Protein AF-A0A182YQR5-F1 (afdb_monomer)

pLDDT: mean 76.81, std 18.18, range [34.09, 93.94]

Structure (mmCIF, N/CA/C/O backbone):
data_AF-A0A182YQR5-F1
#
_entry.id   AF-A0A182YQR5-F1
#
loop_
_atom_site.group_PDB
_atom_site.id
_atom_site.type_symbol
_atom_site.label_atom_id
_atom_site.label_alt_id
_atom_site.label_comp_id
_atom_site.label_asym_id
_atom_site.label_entity_id
_atom_site.label_seq_id
_atom_site.pdbx_PDB_ins_code
_atom_site.Cartn_x
_atom_site.Cartn_y
_atom_site.Cartn_z
_atom_site.occupancy
_atom_site.B_iso_or_equiv
_atom_site.auth_seq_id
_atom_site.auth_comp_id
_atom_site.auth_asym_id
_atom_site.auth_atom_id
_atom_site.pdbx_PDB_model_num
ATOM 1 N N . MET A 1 1 ? -67.261 19.346 39.721 1.00 34.09 1 MET A N 1
ATOM 2 C CA . MET A 1 1 ? -66.274 19.507 40.809 1.00 34.09 1 MET A CA 1
ATOM 3 C C . MET A 1 1 ? -64.879 19.266 40.234 1.00 34.09 1 MET A C 1
ATOM 5 O O . MET A 1 1 ? -64.702 18.215 39.642 1.00 34.09 1 MET A O 1
ATOM 9 N N . LEU A 1 2 ? -63.974 20.256 40.380 1.00 38.06 2 LEU A N 1
ATOM 10 C CA . LEU A 1 2 ? -62.497 20.242 40.188 1.00 38.06 2 LEU A CA 1
ATOM 11 C C . LEU A 1 2 ? -62.002 19.851 38.772 1.00 38.06 2 LEU A C 1
ATOM 13 O O . LEU A 1 2 ? -61.977 18.679 38.437 1.00 38.06 2 LEU A O 1
ATOM 17 N N . VAL A 1 3 ? -61.686 20.732 37.812 1.00 40.88 3 VAL A N 1
ATOM 18 C CA . VAL A 1 3 ? -60.743 21.877 37.739 1.00 40.88 3 VAL A CA 1
ATOM 19 C C . VAL A 1 3 ? -59.310 21.554 38.190 1.00 40.88 3 VAL A C 1
ATOM 21 O O . VAL A 1 3 ? -59.004 21.558 39.375 1.00 40.88 3 VAL A O 1
ATOM 24 N N . SER A 1 4 ? -58.449 21.385 37.178 1.00 49.16 4 SER A N 1
ATOM 25 C CA . SER A 1 4 ? -57.013 21.706 37.130 1.00 49.16 4 SER A CA 1
ATOM 26 C C . SER A 1 4 ? -56.066 21.012 38.111 1.00 49.16 4 SER A C 1
ATOM 28 O O . SER A 1 4 ? -55.883 21.461 39.238 1.00 49.16 4 SER A O 1
ATOM 30 N N . CYS A 1 5 ? -55.283 20.046 37.617 1.00 44.50 5 CYS A N 1
ATOM 31 C CA . CYS A 1 5 ? -54.003 19.723 38.253 1.00 44.50 5 CYS A CA 1
ATOM 32 C C . CYS A 1 5 ? -52.899 19.310 37.264 1.00 44.50 5 CYS A C 1
ATOM 34 O O . CYS A 1 5 ? -52.161 18.358 37.479 1.00 44.50 5 CYS A O 1
ATOM 36 N N . GLU A 1 6 ? -52.724 20.078 36.185 1.00 48.12 6 GLU A N 1
ATOM 37 C CA . GLU A 1 6 ? -51.521 19.988 35.333 1.00 48.12 6 GLU A CA 1
ATOM 38 C C . GLU A 1 6 ? -50.291 20.694 35.951 1.00 48.12 6 GLU A C 1
ATOM 40 O O . GLU A 1 6 ? -49.208 20.723 35.372 1.00 48.12 6 GLU A O 1
ATOM 45 N N . LYS A 1 7 ? -50.426 21.236 37.169 1.00 46.94 7 LYS A N 1
ATOM 46 C CA . LYS A 1 7 ? -49.394 22.009 37.884 1.00 46.94 7 LYS A CA 1
ATOM 47 C C . LYS A 1 7 ? -48.565 21.207 38.896 1.00 46.94 7 LYS A C 1
ATOM 49 O O . LYS A 1 7 ? -47.805 21.805 39.647 1.00 46.94 7 LYS A O 1
ATOM 54 N N . LEU A 1 8 ? -48.644 19.873 38.900 1.00 47.22 8 LEU A N 1
ATOM 55 C CA . LEU A 1 8 ? -47.839 19.024 39.800 1.00 47.22 8 LEU A CA 1
ATOM 56 C C . LEU A 1 8 ? -46.487 18.566 39.223 1.00 47.22 8 LEU A C 1
ATOM 58 O O . LEU A 1 8 ? -45.679 17.994 39.950 1.00 47.22 8 LEU A O 1
ATOM 62 N N . ARG A 1 9 ? -46.177 18.858 37.951 1.00 47.69 9 ARG A N 1
ATOM 63 C CA . ARG A 1 9 ? -44.883 18.480 37.346 1.00 47.69 9 ARG A CA 1
ATOM 64 C C . ARG A 1 9 ? -43.638 19.209 37.900 1.00 47.69 9 ARG A C 1
ATOM 66 O O . ARG A 1 9 ? -42.593 18.566 37.908 1.00 47.69 9 ARG A O 1
ATOM 73 N N . PRO A 1 10 ? -43.683 20.458 38.419 1.00 47.03 10 PRO A N 1
ATOM 74 C CA . PRO A 1 10 ? -42.486 21.101 38.966 1.00 47.03 10 PRO A CA 1
ATOM 75 C C . PRO A 1 10 ? -42.234 20.792 40.456 1.00 47.03 10 PRO A C 1
ATOM 77 O O . PRO A 1 10 ? -41.190 21.161 40.990 1.00 47.03 10 PRO A O 1
ATOM 80 N N . LEU A 1 11 ? -43.149 20.093 41.142 1.00 43.25 11 LEU A N 1
ATOM 81 C CA . LEU A 1 11 ? -42.982 19.730 42.559 1.00 43.25 11 LEU A CA 1
ATOM 82 C C . LEU A 1 11 ? -42.201 18.420 42.757 1.00 43.25 11 LEU A C 1
ATOM 84 O O . LEU A 1 11 ? -41.596 18.223 43.806 1.00 43.25 11 LEU A O 1
ATOM 88 N N . LEU A 1 12 ? -42.111 17.578 41.723 1.00 44.72 12 LEU A N 1
ATOM 89 C CA . LEU A 1 12 ? -41.202 16.424 41.693 1.00 44.72 12 LEU A CA 1
ATOM 90 C C . LEU A 1 1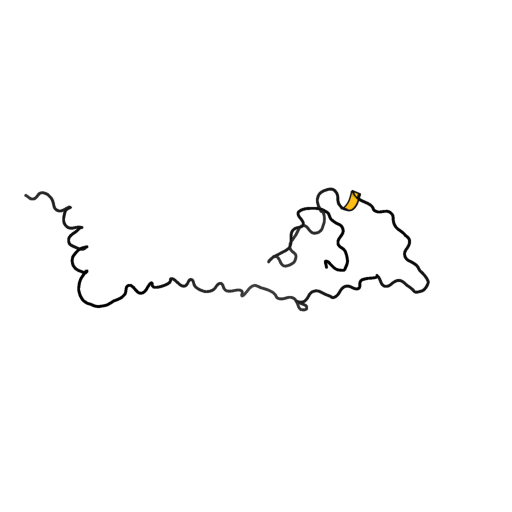2 ? -39.777 16.791 41.242 1.00 44.72 12 LEU A C 1
ATOM 92 O O . LEU A 1 12 ? -38.845 16.050 41.535 1.00 44.72 12 LEU A O 1
ATOM 96 N N . SER A 1 13 ? -39.575 17.947 40.594 1.00 45.53 13 SER A N 1
ATOM 97 C CA . SER A 1 13 ? -38.235 18.437 40.222 1.00 45.53 13 SER A CA 1
ATOM 98 C C . SER A 1 13 ? -37.502 19.171 41.353 1.00 45.53 13 SER A C 1
ATOM 100 O O . SER A 1 13 ? -36.299 19.400 41.251 1.00 45.53 13 SER A O 1
ATOM 102 N N . GLY A 1 14 ? -38.209 19.555 42.423 1.00 43.34 14 GLY A N 1
ATOM 103 C CA . GLY A 1 14 ? -37.666 20.393 43.499 1.00 43.34 14 GLY A CA 1
ATOM 104 C C . GLY A 1 14 ? -37.226 19.662 44.771 1.00 43.34 14 GLY A C 1
ATOM 105 O O . GLY A 1 14 ? -36.515 20.254 45.573 1.00 43.34 14 GLY A O 1
ATOM 106 N N . LEU A 1 15 ? -37.619 18.398 44.977 1.00 42.47 15 LEU A N 1
ATOM 107 C CA . LEU A 1 15 ? -37.475 17.724 46.280 1.00 42.47 15 LEU A CA 1
ATOM 108 C C . LEU A 1 15 ? -36.266 16.794 46.433 1.00 42.47 15 LEU A C 1
ATOM 110 O O . LEU A 1 15 ? -36.063 16.268 47.520 1.00 42.47 15 LEU A O 1
ATOM 114 N N . LEU A 1 16 ? -35.430 16.621 45.406 1.00 42.78 16 LEU A N 1
ATOM 115 C CA . LEU A 1 16 ? -34.197 15.824 45.518 1.00 42.78 16 LEU A CA 1
ATOM 116 C C . LEU A 1 16 ? -32.916 16.652 45.332 1.00 42.78 16 LEU A C 1
ATOM 118 O O . LEU A 1 16 ? -31.842 16.093 45.132 1.00 42.78 16 LEU A O 1
ATOM 122 N N . HIS A 1 17 ? -32.997 17.982 45.434 1.00 45.16 17 HIS A N 1
ATOM 123 C CA . HIS A 1 17 ? -31.812 18.825 45.595 1.00 45.16 17 HIS A CA 1
ATOM 124 C C . HIS A 1 17 ? -31.611 19.143 47.072 1.00 45.16 17 HIS A C 1
ATOM 126 O O . HIS A 1 17 ? -31.919 20.233 47.545 1.00 45.16 17 HIS A O 1
ATOM 132 N N . GLY A 1 18 ? -31.072 18.167 47.799 1.00 44.84 18 GLY A N 1
ATOM 133 C CA . GLY A 1 18 ? -30.485 18.437 49.099 1.00 44.84 18 GLY A CA 1
ATOM 134 C C . GLY A 1 18 ? -30.164 17.197 49.915 1.00 44.84 1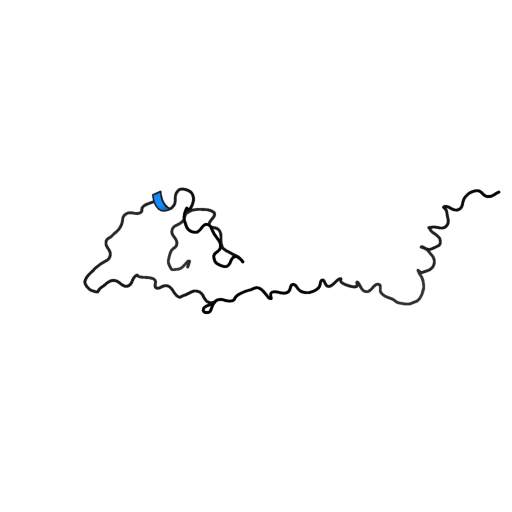8 GLY A C 1
ATOM 135 O O . GLY A 1 18 ? -31.042 16.665 50.577 1.00 44.84 18 GLY A O 1
ATOM 136 N N . GLN A 1 19 ? -28.867 16.880 49.983 1.00 44.25 19 GLN A N 1
ATOM 137 C CA . GLN A 1 19 ? -28.208 16.254 51.140 1.00 44.25 19 GLN A CA 1
ATOM 138 C C . GLN A 1 19 ? -28.134 14.714 51.180 1.00 44.25 19 GLN A C 1
ATOM 140 O O . GLN A 1 19 ? -28.293 14.109 52.228 1.00 44.25 19 GLN A O 1
ATOM 145 N N . PHE A 1 20 ? -27.740 14.077 50.078 1.00 40.50 20 PHE A N 1
ATOM 146 C CA . PHE A 1 20 ? -26.756 12.988 50.138 1.00 40.50 20 PHE A CA 1
ATOM 147 C C . PHE A 1 20 ? -25.771 13.236 49.002 1.00 40.50 20 PHE A C 1
ATOM 149 O O . PHE A 1 20 ? -26.189 13.438 47.866 1.00 40.50 20 PHE A O 1
ATOM 156 N N . GLY A 1 21 ? -24.476 13.308 49.318 1.00 45.84 21 GLY A N 1
ATOM 157 C CA . GLY A 1 21 ? -23.379 13.611 48.393 1.00 45.84 21 GLY A CA 1
ATOM 158 C C . GLY A 1 21 ? -23.158 12.538 47.328 1.00 45.84 21 GLY A C 1
ATOM 159 O O . GLY A 1 21 ? -22.069 11.986 47.214 1.00 45.84 21 GLY A O 1
ATOM 160 N N . GLN A 1 22 ? -24.178 12.228 46.539 1.00 54.38 22 GLN A N 1
ATOM 161 C CA . GLN A 1 22 ? -24.029 11.430 45.343 1.00 54.38 22 GLN A CA 1
ATOM 162 C C . GLN A 1 22 ? -23.664 12.391 44.229 1.00 54.38 22 GLN A C 1
ATOM 164 O O . GLN A 1 22 ? -24.511 13.031 43.609 1.00 54.38 22 GLN A O 1
ATOM 169 N N . GLN A 1 23 ? -22.357 12.506 43.996 1.00 54.12 23 GLN A N 1
ATOM 170 C CA . GLN A 1 23 ? -21.885 12.938 42.696 1.00 54.12 23 GLN A CA 1
ATOM 171 C C . GLN A 1 23 ? -22.671 12.119 41.669 1.00 54.12 23 GLN A C 1
ATOM 173 O O . GLN A 1 23 ? -22.665 10.888 41.735 1.00 54.12 23 GLN A O 1
ATOM 178 N N . ILE 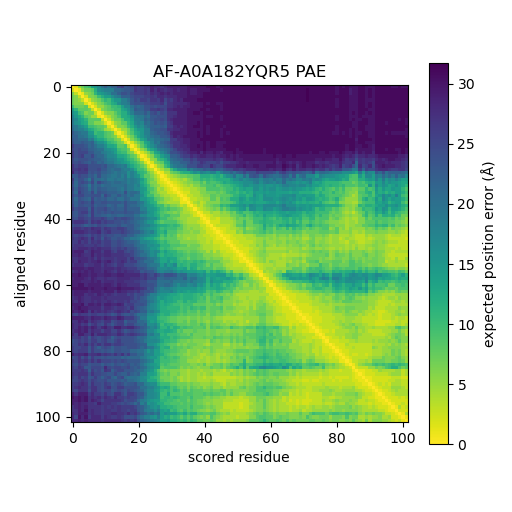A 1 24 ? -23.343 12.786 40.730 1.00 56.72 24 ILE A N 1
ATOM 179 C CA . ILE A 1 24 ? -23.742 12.175 39.460 1.00 56.72 24 ILE A CA 1
ATOM 180 C C . ILE A 1 24 ? -22.416 11.912 38.737 1.00 56.72 24 ILE A C 1
ATOM 182 O O . ILE A 1 24 ? -22.020 12.626 37.820 1.00 56.72 24 ILE A O 1
ATOM 186 N N . ALA A 1 25 ? -21.631 10.979 39.272 1.00 60.66 25 ALA A N 1
ATOM 187 C CA . ALA A 1 25 ? -20.366 10.562 38.726 1.00 60.66 25 ALA A CA 1
ATOM 188 C C . ALA A 1 25 ? -20.725 10.023 37.353 1.00 60.66 25 ALA A C 1
ATOM 190 O O . ALA A 1 25 ? -21.470 9.050 37.256 1.00 60.66 25 ALA A O 1
ATOM 191 N N . GLY A 1 26 ? -20.303 10.747 36.313 1.00 66.31 26 GLY A N 1
ATOM 192 C CA . GLY A 1 26 ? -20.690 10.508 34.931 1.00 66.31 26 GLY A CA 1
ATOM 193 C C . GLY A 1 26 ? -20.512 9.039 34.578 1.00 66.31 26 GLY A C 1
ATOM 194 O O . GLY A 1 26 ? -19.399 8.589 34.304 1.00 66.31 26 GLY A O 1
ATOM 195 N N . MET A 1 27 ? -21.610 8.287 34.631 1.00 67.25 27 MET A N 1
ATOM 196 C CA . MET A 1 27 ? -21.593 6.855 34.409 1.00 67.25 27 MET A CA 1
ATOM 197 C C . MET A 1 27 ? -21.454 6.657 32.908 1.00 67.25 27 MET A C 1
ATOM 199 O O . MET A 1 27 ? -22.404 6.811 32.142 1.00 67.25 27 MET A O 1
ATOM 203 N N . LYS A 1 28 ? -20.212 6.436 32.477 1.00 79.75 28 LYS A N 1
ATOM 204 C CA . LYS A 1 28 ? -19.874 6.259 31.069 1.00 79.75 28 LYS A CA 1
ATOM 205 C C . LYS A 1 28 ? -20.538 4.977 30.584 1.00 79.75 28 LYS A C 1
ATOM 207 O O . LYS A 1 28 ? -20.338 3.910 31.157 1.00 79.75 28 LYS A O 1
ATOM 212 N N . PHE A 1 29 ? -21.336 5.091 29.531 1.00 81.50 29 PHE A N 1
ATOM 213 C CA . PHE A 1 29 ? -21.900 3.929 28.866 1.00 81.50 29 PHE A CA 1
ATOM 214 C C . PHE A 1 29 ? -20.786 3.208 28.098 1.00 81.50 29 PHE A C 1
ATOM 216 O O . PHE A 1 29 ? -20.235 3.750 27.139 1.00 81.50 29 PHE A O 1
ATOM 223 N N . PHE A 1 30 ? -20.445 1.996 28.533 1.00 82.81 30 PHE A N 1
ATOM 224 C CA . PHE A 1 30 ? -19.498 1.130 27.840 1.00 82.81 30 PHE A CA 1
ATOM 225 C C . PHE A 1 30 ? -20.278 0.143 26.978 1.00 82.81 30 PHE A C 1
ATOM 227 O O . PHE A 1 30 ? -20.881 -0.801 27.489 1.00 82.81 30 PHE A O 1
ATOM 234 N N . ALA A 1 31 ? -20.283 0.374 25.666 1.00 86.50 31 ALA A N 1
ATOM 235 C CA . ALA A 1 31 ? -20.827 -0.598 24.730 1.00 86.50 31 ALA A CA 1
ATOM 236 C C . ALA A 1 31 ? -20.031 -1.916 24.826 1.00 86.50 31 ALA A C 1
ATOM 238 O O . ALA A 1 31 ? -18.812 -1.880 25.039 1.00 86.50 31 ALA A O 1
ATOM 239 N N . PRO A 1 32 ? -20.691 -3.077 24.671 1.00 88.56 32 PRO A N 1
ATOM 240 C CA . PRO A 1 32 ? -19.998 -4.356 24.675 1.00 88.56 32 PRO A CA 1
ATOM 241 C C . PRO A 1 32 ? -18.955 -4.402 23.545 1.00 88.56 32 PRO A C 1
ATOM 243 O O . PRO A 1 32 ? -19.197 -3.861 22.461 1.00 88.56 32 PRO A O 1
ATOM 246 N N . PRO A 1 33 ? -17.796 -5.042 23.771 1.00 89.31 33 PRO A N 1
ATOM 247 C CA . PRO A 1 33 ? -16.742 -5.114 22.769 1.00 89.31 33 PRO A CA 1
ATOM 248 C C . PRO A 1 33 ? -17.206 -5.900 21.535 1.00 89.31 33 PRO A C 1
ATOM 250 O O . PRO A 1 33 ? -17.888 -6.921 21.648 1.00 89.31 33 PRO A O 1
ATOM 253 N N . ILE A 1 34 ? -16.808 -5.429 20.350 1.00 87.19 34 ILE A N 1
ATOM 254 C CA . ILE A 1 34 ? -17.080 -6.103 19.075 1.00 87.19 34 ILE A CA 1
ATOM 255 C C . ILE A 1 34 ? -16.310 -7.429 19.060 1.00 87.19 34 ILE A C 1
ATOM 257 O O . ILE A 1 34 ? -15.100 -7.450 19.288 1.00 87.19 34 ILE A O 1
ATOM 261 N N . LYS A 1 35 ? -17.016 -8.535 18.801 1.00 89.44 35 LYS A N 1
ATOM 262 C CA . LYS A 1 35 ? -16.422 -9.872 18.675 1.00 89.44 35 LYS A CA 1
ATOM 263 C C . LYS A 1 35 ? -15.971 -10.121 17.236 1.00 89.44 35 LYS A C 1
ATOM 265 O O . LYS A 1 35 ? -16.661 -9.743 16.291 1.00 89.44 35 LYS A O 1
ATOM 270 N N . TYR A 1 36 ? -14.821 -10.770 17.080 1.00 84.69 36 TYR A N 1
ATOM 271 C CA . TYR A 1 36 ? -14.105 -10.936 15.810 1.00 84.69 36 TYR A CA 1
ATOM 272 C C . TYR A 1 36 ? -13.940 -12.415 15.422 1.00 84.69 36 TYR A C 1
ATOM 274 O O . TYR A 1 36 ? -12.946 -12.806 14.818 1.00 84.69 36 TYR A O 1
ATOM 282 N N . ASP A 1 37 ? -14.936 -13.237 15.752 1.00 82.69 37 ASP A N 1
ATOM 283 C CA . ASP A 1 37 ? -14.843 -14.704 15.692 1.00 82.69 37 ASP A CA 1
ATOM 284 C C . ASP A 1 37 ? -14.726 -15.257 14.254 1.00 82.69 37 ASP A C 1
ATOM 286 O O . ASP A 1 37 ? -14.221 -16.354 14.042 1.00 82.69 37 ASP A O 1
ATOM 290 N N . ASN A 1 38 ? -15.140 -14.479 13.246 1.00 81.94 38 ASN A N 1
ATOM 291 C CA . ASN A 1 38 ? -15.158 -14.886 11.833 1.00 81.94 38 ASN A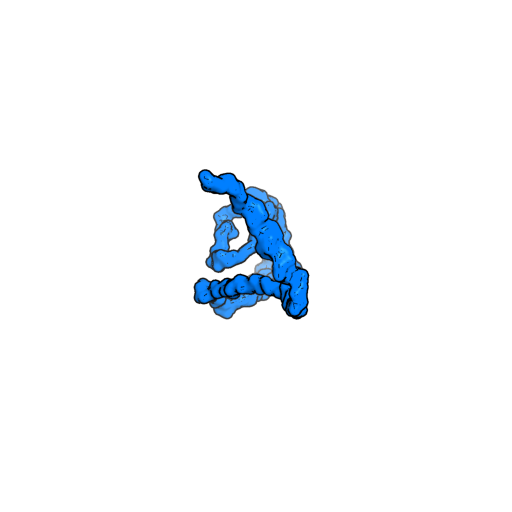 CA 1
ATOM 292 C C . ASN A 1 38 ? -13.933 -14.410 11.026 1.00 81.94 38 ASN A C 1
ATOM 294 O O . ASN A 1 38 ? -13.936 -14.474 9.794 1.00 81.94 38 ASN A O 1
ATOM 298 N N . ILE A 1 39 ? -12.903 -13.868 11.683 1.00 83.62 39 ILE A N 1
ATOM 299 C CA . ILE A 1 39 ? -11.714 -13.343 11.005 1.00 83.62 39 ILE A CA 1
ATOM 300 C C . ILE A 1 39 ? -10.656 -14.434 10.857 1.00 83.62 39 ILE A C 1
ATOM 302 O O . ILE A 1 39 ? -10.076 -14.907 11.828 1.00 83.62 39 ILE A O 1
ATOM 306 N N . VAL A 1 40 ? -10.372 -14.790 9.606 1.00 82.06 40 VAL A N 1
ATOM 307 C CA . VAL A 1 40 ? -9.317 -15.745 9.260 1.00 82.06 40 VAL A CA 1
ATOM 308 C C . VAL A 1 40 ? -8.004 -14.994 9.066 1.00 82.06 40 VAL A C 1
ATOM 310 O O . VAL A 1 40 ? -7.882 -14.158 8.168 1.00 82.06 40 VAL A O 1
ATOM 313 N N . ILE A 1 41 ? -7.014 -15.298 9.904 1.00 84.00 41 ILE A N 1
ATOM 314 C CA . ILE A 1 41 ? -5.656 -14.763 9.774 1.00 84.00 41 ILE A CA 1
ATOM 315 C C . ILE A 1 41 ? -4.874 -15.671 8.811 1.00 84.00 41 ILE A C 1
ATOM 317 O O . ILE A 1 41 ? -4.852 -16.885 9.014 1.00 84.00 41 ILE A O 1
ATOM 321 N N . PRO A 1 42 ? -4.235 -15.124 7.762 1.00 86.25 42 PRO A N 1
ATOM 322 C CA . PRO A 1 42 ? -3.447 -15.924 6.831 1.00 86.25 42 PRO A CA 1
ATOM 323 C C . PRO A 1 42 ? -2.156 -16.441 7.483 1.00 86.25 42 PRO A C 1
ATOM 325 O O . PRO A 1 42 ? -1.600 -15.802 8.373 1.00 86.25 42 PRO A O 1
ATOM 328 N N . GLU A 1 43 ? -1.616 -17.550 6.967 1.00 88.44 43 GLU A N 1
ATOM 329 C CA . GLU A 1 43 ? -0.378 -18.179 7.470 1.00 88.44 43 GLU A CA 1
ATOM 330 C C . GLU A 1 43 ? 0.818 -17.215 7.540 1.00 88.44 43 GLU A C 1
ATOM 332 O O . GLU A 1 43 ? 1.660 -17.301 8.432 1.00 88.44 43 GLU A O 1
ATOM 337 N N . LYS A 1 44 ? 0.907 -16.289 6.578 1.00 88.75 44 LYS A N 1
ATOM 338 C CA . LYS A 1 44 ? 1.967 -15.279 6.484 1.00 88.75 44 LYS A CA 1
ATOM 339 C C . LYS A 1 44 ? 1.349 -13.886 6.610 1.00 88.75 44 LYS A C 1
ATOM 341 O O . LYS A 1 44 ? 1.004 -13.293 5.590 1.00 88.75 44 LYS A O 1
ATOM 346 N N . PRO A 1 45 ? 1.220 -13.348 7.836 1.00 86.75 45 PRO A N 1
ATOM 347 C CA . PRO A 1 45 ? 0.585 -12.049 8.061 1.00 86.75 45 PRO A CA 1
ATOM 348 C C . PRO A 1 45 ? 1.472 -10.868 7.645 1.00 86.75 45 PRO A C 1
ATOM 350 O O . PRO A 1 45 ? 0.978 -9.766 7.432 1.00 86.75 45 PRO A O 1
ATOM 353 N N . LYS A 1 46 ? 2.791 -11.076 7.539 1.00 90.69 46 LYS A N 1
ATOM 354 C CA . LYS A 1 46 ? 3.749 -10.036 7.145 1.00 90.69 46 LYS A CA 1
ATOM 355 C C . LYS A 1 46 ? 3.935 -10.009 5.631 1.00 90.69 46 LYS A C 1
ATOM 357 O O . LYS A 1 46 ? 3.993 -11.059 4.987 1.00 90.69 46 LYS A O 1
ATOM 362 N N . LEU A 1 47 ? 4.096 -8.803 5.085 1.00 88.69 47 LEU A N 1
ATOM 363 C CA . LEU A 1 47 ? 4.423 -8.613 3.676 1.00 88.69 47 LEU A CA 1
ATOM 364 C C . LEU A 1 47 ? 5.784 -9.248 3.356 1.00 88.69 47 LEU A C 1
ATOM 366 O O . LEU A 1 47 ? 6.709 -9.225 4.170 1.00 88.69 47 LEU A O 1
ATOM 370 N N . ARG A 1 48 ? 5.897 -9.837 2.164 1.00 90.19 48 ARG A N 1
ATOM 371 C CA . ARG A 1 48 ? 7.155 -10.421 1.694 1.00 90.19 48 ARG A CA 1
ATOM 372 C C . ARG A 1 48 ? 8.132 -9.311 1.329 1.00 90.19 48 ARG A C 1
ATOM 374 O O . ARG A 1 48 ? 7.745 -8.319 0.719 1.00 90.19 48 ARG A O 1
ATOM 381 N N . PHE A 1 49 ? 9.399 -9.518 1.661 1.00 90.25 49 PHE A N 1
ATOM 382 C CA . PHE A 1 49 ? 10.463 -8.643 1.195 1.00 90.25 49 PHE A CA 1
ATOM 383 C C . PHE A 1 49 ? 10.627 -8.786 -0.324 1.00 90.25 49 PHE A C 1
ATOM 385 O O . PHE A 1 49 ? 10.658 -9.905 -0.839 1.00 90.25 49 PHE A O 1
ATOM 392 N N . MET A 1 50 ? 10.721 -7.657 -1.026 1.00 89.75 50 MET A N 1
ATOM 393 C CA . MET A 1 50 ? 10.898 -7.602 -2.476 1.00 89.75 50 MET A CA 1
ATOM 394 C C . MET A 1 50 ? 12.289 -7.040 -2.795 1.00 89.75 50 MET A C 1
ATOM 396 O O . MET A 1 50 ? 12.662 -5.972 -2.308 1.00 89.75 50 MET A O 1
ATOM 400 N N . GLU A 1 51 ? 13.063 -7.743 -3.621 1.00 89.62 51 GLU A N 1
ATOM 401 C CA . GLU A 1 51 ? 14.402 -7.302 -4.029 1.00 89.62 51 GLU A CA 1
ATOM 402 C C . GLU A 1 51 ? 14.342 -6.125 -5.013 1.00 89.62 51 GLU A C 1
ATOM 404 O O . GLU A 1 51 ? 13.436 -6.020 -5.840 1.00 89.62 51 GLU A O 1
ATOM 409 N N . LYS A 1 52 ? 15.336 -5.226 -4.952 1.00 87.25 52 LYS A N 1
ATOM 410 C CA . LYS A 1 52 ? 15.372 -4.012 -5.790 1.00 87.25 52 LYS A CA 1
ATOM 411 C C . LYS A 1 52 ? 15.557 -4.301 -7.280 1.00 87.25 52 LYS A C 1
ATOM 413 O O . LYS A 1 52 ? 15.102 -3.521 -8.118 1.00 87.25 52 LYS A O 1
ATOM 418 N N . VAL A 1 53 ? 16.292 -5.358 -7.601 1.00 86.06 53 VAL A N 1
ATOM 419 C CA . VAL A 1 53 ? 16.652 -5.737 -8.967 1.00 86.06 53 VAL A CA 1
ATOM 420 C C . VAL A 1 53 ? 16.114 -7.144 -9.206 1.00 86.06 53 VAL A C 1
AT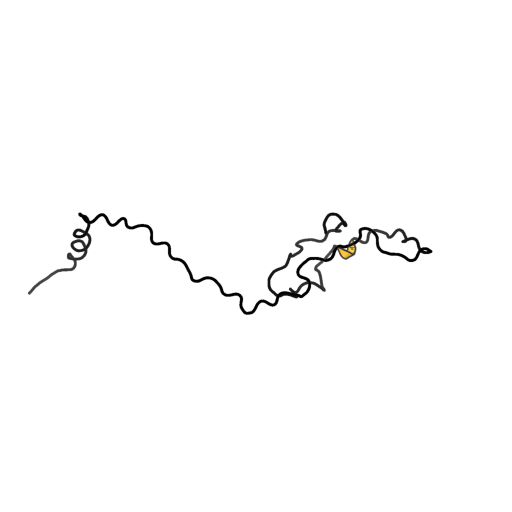OM 422 O O . VAL A 1 53 ? 16.314 -7.997 -8.347 1.00 86.06 53 VAL A O 1
ATOM 425 N N . PRO A 1 54 ? 15.438 -7.406 -10.337 1.00 87.06 54 PRO A N 1
ATOM 426 C CA . PRO A 1 54 ? 15.013 -8.757 -10.677 1.00 87.06 54 PRO A CA 1
ATOM 427 C C . PRO A 1 54 ? 16.210 -9.706 -10.794 1.00 87.06 54 PRO A C 1
ATOM 429 O O . PRO A 1 54 ? 17.289 -9.303 -11.229 1.00 87.06 54 PRO A O 1
ATOM 432 N N . GLN A 1 55 ? 16.004 -10.980 -10.476 1.00 87.56 55 GLN A N 1
ATOM 433 C CA . GLN A 1 55 ? 17.005 -12.018 -10.703 1.00 87.56 55 GLN A CA 1
ATOM 434 C C . GLN A 1 55 ? 16.966 -12.428 -12.183 1.00 87.56 55 GLN A C 1
ATOM 436 O O . GLN A 1 55 ? 15.999 -13.037 -12.639 1.00 87.56 55 GLN A O 1
ATOM 441 N N . LEU A 1 56 ? 17.990 -12.043 -12.952 1.00 86.06 56 LEU A N 1
ATOM 442 C CA . LEU A 1 56 ? 18.168 -12.449 -14.351 1.00 86.06 56 LEU A CA 1
ATOM 443 C C . LEU A 1 56 ? 19.263 -13.522 -14.465 1.00 86.06 56 LEU A C 1
ATOM 445 O O . LEU A 1 56 ? 20.216 -13.501 -13.683 1.00 86.06 56 LEU A O 1
ATOM 449 N N . PRO A 1 57 ? 19.176 -14.441 -15.449 1.00 86.50 57 PRO A N 1
ATOM 450 C CA . PRO A 1 57 ? 20.263 -15.371 -15.731 1.00 86.50 57 PRO A CA 1
ATOM 451 C C . PRO A 1 57 ? 21.532 -14.603 -16.125 1.00 86.50 57 PRO A C 1
ATOM 453 O O . PRO A 1 57 ? 21.459 -13.595 -16.826 1.00 86.50 57 PRO A O 1
ATOM 456 N N . SER A 1 58 ? 22.697 -15.108 -15.704 1.00 81.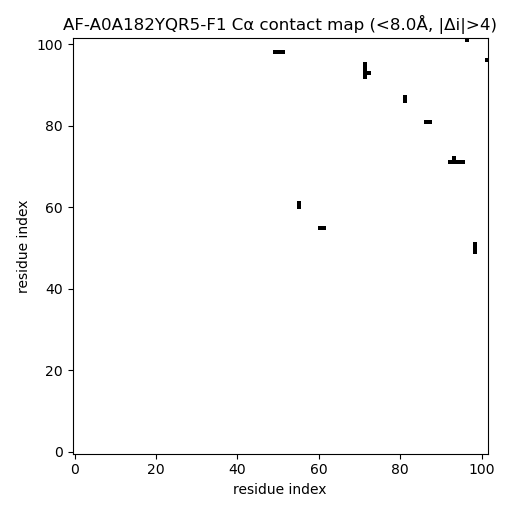19 58 SER A N 1
ATOM 457 C CA . SER A 1 58 ? 24.000 -14.415 -15.789 1.00 81.19 58 SER A CA 1
ATOM 458 C C . SER A 1 58 ? 24.339 -13.853 -17.182 1.00 81.19 58 SER A C 1
ATOM 460 O O . SER A 1 58 ? 24.952 -12.794 -17.295 1.00 81.19 58 SER A O 1
ATOM 462 N N . ASN A 1 59 ? 23.867 -14.507 -18.247 1.00 84.88 59 ASN A N 1
ATOM 463 C CA . ASN A 1 59 ? 24.161 -14.131 -19.631 1.00 84.88 59 ASN A CA 1
ATOM 464 C C . ASN A 1 59 ? 23.251 -13.027 -20.200 1.00 84.88 59 ASN A C 1
ATOM 466 O O . ASN A 1 59 ? 23.494 -12.559 -21.312 1.00 84.88 59 ASN A O 1
ATOM 470 N N . LEU A 1 60 ? 22.197 -12.610 -19.486 1.00 81.88 60 LEU A N 1
ATOM 471 C CA . LEU A 1 60 ? 21.191 -11.689 -20.012 1.00 81.88 60 LEU A CA 1
ATOM 472 C C . LEU A 1 60 ? 21.160 -10.377 -19.224 1.00 81.88 60 LEU A C 1
ATOM 474 O O . LEU A 1 60 ? 20.781 -10.328 -18.056 1.00 81.88 60 LEU A O 1
ATOM 478 N N . ARG A 1 61 ? 21.501 -9.274 -19.898 1.00 80.44 61 ARG A N 1
ATOM 479 C CA . ARG A 1 61 ? 21.268 -7.924 -19.371 1.00 80.44 61 ARG A CA 1
ATOM 480 C C . ARG A 1 61 ? 19.860 -7.468 -19.733 1.00 80.44 61 ARG A C 1
ATOM 482 O O . ARG A 1 61 ? 19.426 -7.627 -20.872 1.00 80.44 61 ARG A O 1
ATOM 489 N N . ALA A 1 62 ? 19.164 -6.862 -18.774 1.00 83.31 62 ALA A N 1
ATOM 490 C CA . ALA A 1 62 ? 17.840 -6.307 -19.020 1.00 83.31 62 ALA A CA 1
ATOM 491 C C . ALA A 1 62 ? 17.919 -5.183 -20.078 1.00 83.31 62 ALA A C 1
ATOM 493 O O . ALA A 1 62 ? 18.714 -4.250 -19.919 1.00 83.31 62 ALA A O 1
ATOM 494 N N . PRO A 1 63 ? 17.110 -5.237 -21.151 1.00 86.50 63 PRO A N 1
ATOM 495 C CA . PRO A 1 63 ? 17.111 -4.205 -22.178 1.00 86.50 63 PRO A CA 1
ATOM 496 C C . PRO A 1 63 ? 16.516 -2.894 -21.649 1.00 86.50 63 PRO A C 1
ATOM 498 O O . PRO A 1 63 ? 15.592 -2.879 -20.830 1.00 86.50 63 PRO A O 1
ATOM 501 N N . LYS A 1 64 ? 17.010 -1.762 -22.162 1.00 89.25 64 LYS A N 1
ATOM 502 C CA . LYS A 1 64 ? 16.458 -0.441 -21.840 1.00 89.25 64 LYS A CA 1
ATOM 503 C C . LYS A 1 64 ? 15.086 -0.283 -22.500 1.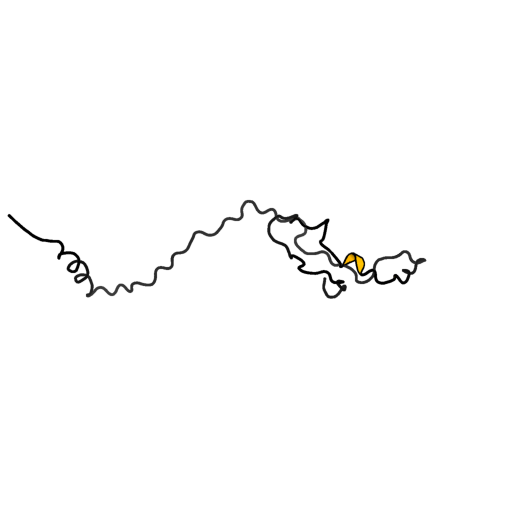00 89.25 64 LYS A C 1
ATOM 505 O O . LYS A 1 64 ? 14.986 -0.110 -23.710 1.00 89.25 64 LYS A O 1
ATOM 510 N N . MET A 1 65 ? 14.026 -0.321 -21.698 1.00 91.38 65 MET A N 1
ATOM 511 C CA . MET A 1 65 ? 12.652 -0.139 -22.172 1.00 91.38 65 MET A CA 1
ATOM 512 C C . MET A 1 65 ? 12.250 1.342 -22.224 1.00 91.38 65 MET A C 1
ATOM 514 O O . MET A 1 65 ? 12.609 2.133 -21.349 1.00 91.38 65 MET A O 1
ATOM 518 N N . GLN A 1 66 ? 11.449 1.718 -23.226 1.00 93.94 66 GLN A N 1
ATOM 519 C CA . GLN A 1 66 ? 10.800 3.031 -23.272 1.00 93.94 66 GLN A CA 1
ATOM 520 C C . GLN A 1 66 ? 9.696 3.122 -22.209 1.00 93.94 66 GLN A C 1
ATOM 522 O O . GLN A 1 66 ? 8.961 2.163 -21.962 1.00 93.94 66 GLN A O 1
ATOM 527 N N . LYS A 1 67 ? 9.535 4.306 -21.610 1.00 90.19 67 LYS A N 1
ATOM 528 C CA . LYS A 1 67 ? 8.434 4.587 -20.682 1.00 90.19 67 LYS A CA 1
ATOM 529 C C . LYS A 1 67 ? 7.095 4.540 -21.423 1.00 90.19 67 LYS A C 1
ATOM 531 O O . LYS A 1 67 ? 6.857 5.329 -22.333 1.00 90.19 67 LYS A O 1
ATOM 536 N N . LYS A 1 68 ? 6.201 3.643 -21.007 1.00 90.75 68 LYS A N 1
ATOM 537 C CA . LYS A 1 68 ? 4.865 3.474 -21.594 1.00 90.75 68 LYS A CA 1
ATOM 538 C C . LYS A 1 68 ? 3.803 4.119 -20.694 1.00 90.75 68 LYS A C 1
ATOM 540 O O . LYS A 1 68 ? 3.264 3.466 -19.810 1.00 90.75 68 LYS A O 1
ATOM 545 N N . LEU A 1 69 ? 3.476 5.392 -20.936 1.00 90.56 69 LEU A N 1
ATOM 546 C CA . LEU A 1 69 ? 2.503 6.150 -20.121 1.00 90.56 69 LEU A CA 1
ATOM 547 C C . LEU A 1 69 ? 1.065 5.627 -20.218 1.00 90.56 69 LEU A C 1
ATOM 549 O O . LEU A 1 69 ? 0.254 5.902 -19.340 1.00 90.56 69 LEU A O 1
ATOM 553 N N . LYS A 1 70 ? 0.752 4.853 -21.262 1.00 91.12 70 LYS A N 1
ATOM 554 C CA . LYS A 1 70 ? -0.574 4.256 -21.453 1.00 91.12 70 LYS A CA 1
ATOM 555 C C . LYS A 1 70 ? -1.020 3.371 -20.286 1.00 91.12 70 LYS A C 1
ATOM 557 O O . LYS A 1 70 ? -2.204 3.306 -20.021 1.00 91.12 70 LYS A O 1
ATOM 562 N N . TRP A 1 71 ? -0.083 2.746 -19.569 1.00 88.62 71 TRP A N 1
ATOM 563 C CA . TRP A 1 71 ? -0.394 1.859 -18.441 1.00 88.62 71 TRP A CA 1
ATOM 564 C C . TRP A 1 71 ? -0.851 2.595 -17.183 1.00 88.62 71 TRP A C 1
ATOM 566 O O . TRP A 1 71 ? -1.368 1.976 -16.268 1.00 88.62 71 TRP A O 1
ATOM 576 N N . MET A 1 72 ? -0.630 3.907 -17.121 1.00 90.69 72 MET A N 1
ATOM 577 C CA . MET A 1 72 ? -1.028 4.737 -15.985 1.00 90.69 72 MET A CA 1
ATOM 578 C C . MET A 1 72 ? -2.323 5.509 -16.256 1.00 90.69 72 MET A C 1
ATOM 580 O O . MET A 1 72 ? -2.794 6.226 -15.378 1.00 90.69 72 MET A O 1
ATOM 584 N N . ARG A 1 73 ? -2.845 5.438 -17.487 1.00 91.12 73 ARG A N 1
ATOM 585 C CA . ARG A 1 73 ? -4.022 6.188 -17.924 1.00 91.12 73 ARG A CA 1
ATOM 586 C C . ARG A 1 73 ? -5.236 5.267 -17.935 1.00 91.12 73 ARG A C 1
ATOM 588 O O . ARG A 1 73 ? -5.175 4.192 -18.519 1.00 91.12 73 ARG A O 1
ATOM 595 N N . GLY A 1 74 ? -6.341 5.756 -17.383 1.00 90.56 74 GLY A N 1
ATOM 596 C CA . GLY A 1 74 ? -7.608 5.032 -17.328 1.00 90.56 74 GLY A CA 1
ATOM 597 C C . GLY A 1 74 ? -7.793 4.221 -16.040 1.00 90.56 74 GLY A C 1
ATOM 598 O O . GLY A 1 74 ? -6.901 4.205 -15.190 1.00 90.56 74 GLY A O 1
ATOM 599 N N . PRO A 1 75 ? -8.973 3.602 -15.878 1.00 92.00 75 PRO A N 1
ATOM 600 C CA . PRO A 1 75 ? -9.295 2.789 -14.712 1.00 92.00 75 PRO A CA 1
ATOM 601 C C . PRO A 1 75 ? -8.535 1.457 -14.719 1.00 92.00 75 PRO A C 1
ATOM 603 O O . PRO A 1 75 ? -8.183 0.925 -15.773 1.00 92.00 75 PRO A O 1
ATOM 606 N N . GLU A 1 76 ? -8.317 0.901 -13.529 1.00 88.31 76 GLU A N 1
ATOM 607 C CA . GLU A 1 76 ? -7.784 -0.450 -13.381 1.00 88.31 76 GLU A CA 1
ATOM 608 C C . GLU A 1 76 ? -8.873 -1.495 -13.680 1.00 88.31 76 GLU A C 1
ATOM 610 O O . GLU A 1 76 ? -10.035 -1.307 -13.325 1.00 88.31 76 GLU A O 1
ATOM 615 N N . LEU A 1 77 ? -8.512 -2.603 -14.337 1.00 88.00 77 LEU A N 1
ATOM 616 C CA . LEU A 1 77 ? -9.452 -3.672 -14.705 1.00 88.00 77 LEU A CA 1
ATOM 617 C C . LEU A 1 77 ? -9.326 -4.942 -13.846 1.00 88.00 77 LEU A C 1
ATOM 619 O O . LEU A 1 77 ? -10.231 -5.769 -13.880 1.00 88.00 77 LEU A O 1
ATOM 623 N N . VAL A 1 78 ? -8.221 -5.127 -13.111 1.00 88.69 78 VAL A N 1
ATOM 624 C CA . VAL A 1 78 ? -7.865 -6.428 -12.512 1.00 88.69 78 VAL A CA 1
ATOM 625 C C . VAL A 1 78 ? -8.013 -6.437 -10.987 1.00 88.69 78 VAL A C 1
ATOM 627 O O . VAL A 1 78 ? -8.798 -7.230 -10.470 1.00 88.69 78 VAL A O 1
ATOM 630 N N . HIS A 1 79 ? -7.314 -5.578 -10.239 1.00 87.75 79 HIS A N 1
ATOM 631 C CA . HIS A 1 79 ? -7.264 -5.643 -8.771 1.00 87.75 79 HIS A CA 1
ATOM 632 C C . HIS A 1 79 ? -8.253 -4.692 -8.079 1.00 87.75 79 HIS A C 1
ATOM 634 O O . HIS A 1 79 ? -7.919 -4.010 -7.116 1.00 87.75 79 HIS A O 1
ATOM 640 N N . ASN A 1 80 ? -9.513 -4.699 -8.524 1.00 88.06 80 ASN A N 1
ATOM 641 C CA . ASN A 1 80 ? -10.566 -3.840 -7.964 1.00 88.06 80 ASN A CA 1
ATOM 642 C C . ASN A 1 80 ? -11.277 -4.429 -6.728 1.00 88.06 80 ASN A C 1
ATOM 644 O O . ASN A 1 80 ? -12.098 -3.754 -6.109 1.00 88.06 80 ASN A O 1
ATOM 648 N N . SER A 1 81 ? -11.008 -5.689 -6.371 1.00 89.69 81 SER A N 1
ATOM 649 C CA . SER A 1 81 ? -11.702 -6.401 -5.289 1.00 89.69 81 SER A CA 1
ATOM 650 C C . SER A 1 81 ? -10.782 -6.749 -4.119 1.00 89.69 81 SER A C 1
ATOM 652 O O . SER A 1 81 ? -9.651 -7.194 -4.316 1.00 89.69 81 SER A O 1
ATOM 654 N N . LEU A 1 82 ? -11.302 -6.642 -2.893 1.00 88.31 82 LEU A N 1
ATOM 655 C CA . LEU A 1 82 ? -10.579 -7.015 -1.676 1.00 88.31 82 LEU A CA 1
ATOM 656 C C . LEU A 1 82 ? -10.516 -8.540 -1.515 1.00 88.31 82 LEU A C 1
ATOM 658 O O . LEU A 1 82 ? -11.529 -9.181 -1.240 1.00 88.31 82 LEU A O 1
ATOM 662 N N . VAL A 1 83 ? -9.312 -9.110 -1.593 1.00 85.25 83 VAL A N 1
ATOM 663 C CA . VAL A 1 83 ? -9.080 -10.558 -1.412 1.00 85.25 83 VAL A CA 1
ATOM 664 C C . VAL A 1 83 ? -9.459 -11.014 0.001 1.00 85.25 83 VAL A C 1
ATOM 666 O O . VAL A 1 83 ? -10.135 -12.023 0.175 1.00 85.25 83 VAL A O 1
ATOM 669 N N . HIS A 1 84 ? -9.070 -10.236 1.016 1.00 83.12 84 HIS A N 1
ATOM 670 C CA . HIS A 1 84 ? -9.315 -10.556 2.426 1.00 83.12 84 HIS A CA 1
ATOM 671 C C . HIS A 1 84 ? -10.589 -9.909 2.994 1.00 83.12 84 HIS A C 1
ATOM 673 O O . HIS A 1 84 ? -10.865 -10.073 4.176 1.00 83.12 84 HIS A O 1
ATOM 679 N N . LYS A 1 85 ? -11.364 -9.173 2.177 1.00 81.00 85 LYS A N 1
ATOM 680 C CA . LYS A 1 85 ? -12.652 -8.516 2.515 1.00 81.00 85 LYS A CA 1
ATOM 681 C C . LYS A 1 85 ? -12.667 -7.546 3.713 1.00 81.00 85 LYS A C 1
ATOM 683 O O . LYS A 1 85 ? -13.718 -7.003 4.021 1.00 81.00 85 LYS A O 1
ATOM 688 N N . GLN A 1 86 ? -11.538 -7.324 4.378 1.00 83.94 86 GLN A N 1
ATOM 689 C CA . GLN A 1 86 ? -11.436 -6.471 5.562 1.00 83.94 86 GLN A CA 1
ATOM 690 C C . GLN A 1 86 ? -11.156 -5.021 5.168 1.00 83.94 86 GLN A C 1
ATOM 692 O O . GLN A 1 86 ? -12.018 -4.158 5.282 1.00 83.94 86 GLN A O 1
ATOM 697 N N . TYR A 1 87 ? -9.943 -4.773 4.674 1.00 87.31 87 TYR A N 1
ATOM 698 C CA . TYR A 1 87 ? -9.430 -3.444 4.371 1.00 87.31 87 TYR A CA 1
ATOM 699 C C . TYR A 1 87 ? -8.469 -3.518 3.183 1.00 87.31 87 TYR A C 1
ATOM 701 O O . TYR A 1 87 ? -7.895 -4.571 2.894 1.00 87.31 87 TYR A O 1
ATOM 709 N N . GLY A 1 88 ? -8.284 -2.393 2.498 1.00 88.62 88 GLY A N 1
ATOM 710 C CA . GLY A 1 88 ? -7.339 -2.255 1.396 1.00 88.62 88 GLY A CA 1
ATOM 711 C C . GLY A 1 88 ? -7.015 -0.792 1.129 1.00 88.62 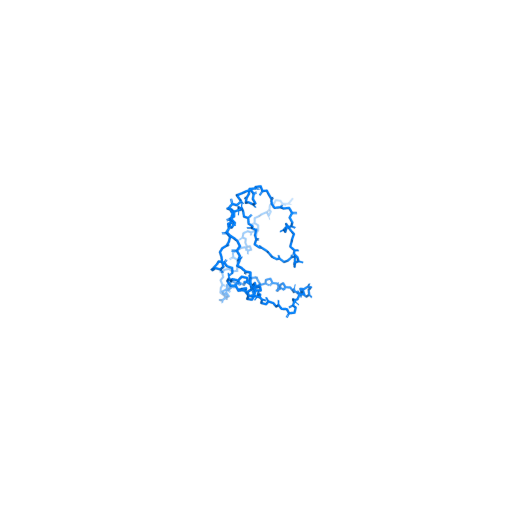88 GLY A C 1
ATOM 712 O O . GLY A 1 88 ? -7.716 0.105 1.594 1.00 88.62 88 GLY A O 1
ATOM 713 N N . ILE A 1 89 ? -5.937 -0.557 0.385 1.00 90.56 89 ILE A N 1
ATOM 714 C CA . ILE A 1 89 ? -5.528 0.781 -0.042 1.00 90.56 89 ILE A CA 1
ATOM 715 C C . ILE A 1 89 ? -6.022 0.980 -1.472 1.00 90.56 89 ILE A C 1
ATOM 717 O O . ILE A 1 89 ? -5.692 0.190 -2.353 1.00 90.56 89 ILE A O 1
ATOM 721 N N . VAL A 1 90 ? -6.799 2.038 -1.700 1.00 91.44 90 VAL A N 1
ATOM 722 C CA . VAL A 1 90 ? -7.318 2.382 -3.028 1.00 91.44 90 VAL A CA 1
ATOM 723 C C . VAL A 1 90 ? -6.397 3.407 -3.683 1.00 91.44 90 VAL A C 1
ATOM 725 O O . VAL A 1 90 ? -6.091 4.446 -3.099 1.00 91.44 90 VAL A O 1
ATOM 728 N N . ALA A 1 91 ? -5.961 3.129 -4.911 1.00 90.75 91 ALA A N 1
ATOM 729 C CA . ALA A 1 91 ? -5.178 4.070 -5.698 1.00 90.75 91 ALA A CA 1
ATOM 730 C C . ALA A 1 91 ? -6.104 5.066 -6.415 1.00 90.75 91 ALA A C 1
ATOM 732 O O . ALA A 1 91 ? -6.782 4.718 -7.376 1.00 90.75 91 ALA A O 1
ATOM 733 N N . THR A 1 92 ? -6.101 6.329 -5.984 1.00 90.25 92 THR A N 1
ATOM 734 C CA . THR A 1 92 ? -6.903 7.395 -6.619 1.00 90.25 92 THR A CA 1
ATOM 735 C C . THR A 1 92 ? -6.340 7.842 -7.976 1.00 90.25 92 THR A C 1
ATOM 737 O O . THR A 1 92 ? -7.030 8.495 -8.752 1.00 90.25 92 THR A O 1
ATOM 740 N N . GLY A 1 93 ? -5.082 7.512 -8.288 1.00 90.44 93 GLY A N 1
ATOM 741 C CA . GLY A 1 93 ? -4.447 7.893 -9.547 1.00 90.44 93 GLY A CA 1
ATOM 742 C C . GLY A 1 93 ? -3.237 7.035 -9.905 1.00 90.44 93 GLY A C 1
ATOM 743 O O . GLY A 1 9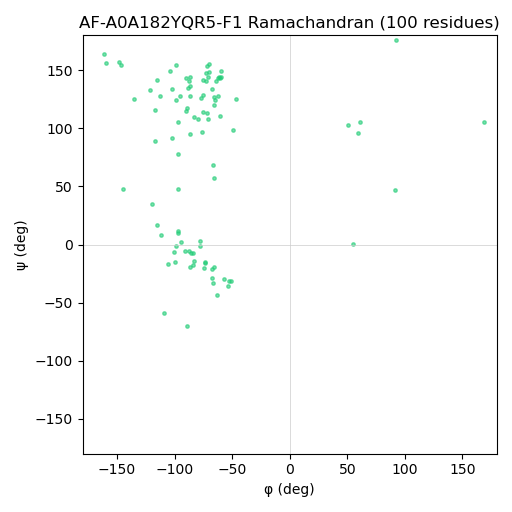3 ? -2.586 6.444 -9.042 1.00 90.44 93 GLY A O 1
ATOM 744 N N . GLY A 1 94 ? -2.922 6.984 -11.201 1.00 89.44 94 GLY A N 1
ATOM 745 C CA . GLY A 1 94 ? -1.804 6.211 -11.731 1.00 89.44 94 GLY A CA 1
ATOM 746 C C . GLY A 1 94 ? -0.450 6.866 -11.452 1.00 89.44 94 GLY A C 1
ATOM 747 O O . GLY A 1 94 ? -0.217 8.026 -11.796 1.00 89.44 94 GLY A O 1
ATOM 748 N N . ARG A 1 95 ? 0.490 6.099 -10.889 1.00 89.38 95 ARG A N 1
ATOM 749 C CA . ARG A 1 95 ? 1.903 6.484 -10.724 1.00 89.38 95 ARG A CA 1
ATOM 750 C C . ARG A 1 95 ? 2.821 5.273 -10.853 1.00 89.38 95 ARG A C 1
ATOM 752 O O . ARG A 1 95 ? 2.431 4.157 -10.539 1.00 89.38 95 ARG A O 1
ATOM 759 N N . SER A 1 96 ? 4.071 5.500 -11.252 1.00 88.44 96 SER A N 1
ATOM 760 C CA . SER A 1 96 ? 5.109 4.472 -11.135 1.00 88.44 96 SER A CA 1
ATOM 761 C C . SER A 1 96 ? 5.580 4.395 -9.684 1.00 88.44 96 SER A C 1
ATOM 763 O O . SER A 1 96 ? 6.004 5.407 -9.114 1.00 88.44 96 SER A O 1
ATOM 765 N N . VAL A 1 97 ? 5.544 3.200 -9.102 1.00 89.88 97 VAL A N 1
ATOM 766 C CA . VAL A 1 97 ? 6.088 2.930 -7.766 1.00 89.88 97 VAL A CA 1
ATOM 767 C C . VAL A 1 97 ? 7.561 2.546 -7.904 1.00 89.88 97 VAL A C 1
ATOM 769 O O . VAL A 1 97 ? 7.938 1.808 -8.813 1.00 89.88 97 VAL A O 1
ATOM 772 N N . LYS A 1 98 ? 8.416 3.113 -7.049 1.00 89.56 98 LYS A N 1
ATOM 773 C CA . LYS A 1 98 ? 9.839 2.755 -6.962 1.00 89.56 98 LYS A CA 1
ATOM 774 C C . LYS A 1 98 ? 10.019 1.787 -5.796 1.00 89.56 98 LYS A C 1
ATOM 776 O O . LYS A 1 98 ? 9.277 1.870 -4.829 1.00 89.56 98 LYS A O 1
ATOM 781 N N . MET A 1 99 ? 11.059 0.957 -5.844 1.00 87.81 99 MET A N 1
ATOM 782 C CA . MET A 1 99 ? 11.354 -0.036 -4.799 1.00 87.81 99 MET A CA 1
ATOM 783 C C . MET A 1 99 ? 11.433 0.524 -3.373 1.00 87.81 99 MET A C 1
ATOM 785 O O . MET A 1 99 ? 11.073 -0.171 -2.443 1.00 87.81 99 MET A O 1
ATOM 789 N N . GLY A 1 100 ? 11.859 1.778 -3.188 1.00 87.00 100 GLY A N 1
ATOM 790 C CA . GLY A 1 100 ? 11.890 2.407 -1.860 1.00 87.00 100 GLY A CA 1
ATOM 791 C C . GLY A 1 100 ? 10.533 2.898 -1.339 1.00 87.00 100 GLY A C 1
ATOM 792 O O . GLY A 1 100 ? 10.483 3.479 -0.266 1.00 87.00 100 GLY A O 1
ATOM 793 N N . SER A 1 101 ? 9.457 2.754 -2.114 1.00 83.81 101 SER A N 1
ATOM 794 C CA . SER A 1 101 ? 8.092 3.154 -1.742 1.00 83.81 101 SER A CA 1
ATOM 795 C C . SER A 1 101 ? 7.156 1.953 -1.555 1.00 83.81 101 SER A C 1
ATOM 797 O O . SER A 1 101 ? 5.948 2.163 -1.468 1.00 83.81 101 SER A O 1
ATOM 799 N N . LEU A 1 102 ? 7.705 0.733 -1.585 1.00 79.94 102 LEU A N 1
ATOM 800 C CA . LEU A 1 102 ? 7.006 -0.543 -1.413 1.00 79.94 102 LEU A CA 1
ATOM 801 C C . LEU A 1 102 ? 7.137 -1.053 0.023 1.00 79.94 102 LEU A C 1
ATOM 803 O O . LEU A 1 102 ? 8.181 -0.759 0.647 1.00 79.94 102 LEU A O 1
#

Organism: Anopheles stephensi (NCBI:txid30069)

Solvent-accessible surface area (backbone atoms only — not comparable to full-atom values): 7986 Å² total; per-residue (Å²): 135,84,83,86,76,87,77,60,70,67,64,72,72,61,76,81,79,77,89,71,94,68,71,84,64,81,78,75,85,77,77,81,79,87,83,70,87,85,67,81,80,63,98,70,81,67,83,80,89,77,75,87,63,85,93,62,63,93,90,56,78,85,76,92,75,79,90,67,69,70,82,47,57,77,84,85,88,77,86,85,68,67,89,81,72,77,80,84,88,82,78,93,66,66,73,89,83,53,75,92,77,109

Secondary structure (DSSP, 8-state):
-----GGGTTTSSSSSSSS-----------PPPPP-TT-PPPS--SPPP--SS----TT-PPP-PPP-GGGGSS--SSS-S-TTSS-----SS--PPPGGG-

Mean predicted aligned error: 15.14 Å

Foldseek 3Di:
DDDDDPPCVVVVVPPPPDDDPDDVPPPDDDDDDDDDVPQDQDPDNDDDQDDQDDDDDPVDDDDDDDDDCVVFDDDDDPPPDDPRPPDDDDDPGGDDDHSVRD

Sequence (102 aa):
MLVSCEKLRPLLSGLLHGQFGQQIAGMKFFAPPIKYDNIVIPEKPKLRFMEKVPQLPSNLRAPKMQKKLKWMRGPELVHNSLVHKQYGIVATGGRSVKMGSL

Radius of gyration: 33.5 Å; Cα contacts (8 Å, |Δi|>4): 13; chains: 1; bounding box: 90×40×74 Å